Protein AF-A0A074XNP1-F1 (afdb_monomer_lite)

Secondary structure (DSSP, 8-state):
-GGGGS-HHHHHHHHHHHH--TTEEEEE-SS-EEEEETTS-TTTTTS--------HHHHHGGGGS-HHHHHHHHHHHHHHSPEEESSHHHHHHHHHHH-HHHHTT--

InterPro domains:
  IPR038883 Uncharacterized protein AN11006-like [PTHR42085] (2-107)
  IPR056632 Domain of unknown function DUF7730 [PF24864] (3-107)

Radius of gyration: 14.95 Å; chains: 1; bounding box: 31×35×39 Å

Foldseek 3Di:
DVLVVDDLVVNLVVLLVLQAPVQWAWEQEDPDTDTDGPPDPPVRPPDDDCPPDPDVCVSCVQLVPDPVSVVSNLLSNQQRHHYDYPDVVRVVVVDVVVDDVSVVSHD

pLDDT: mean 78.42, std 13.85, range [42.78, 93.81]

Structure (mmCIF, N/CA/C/O backbone):
data_AF-A0A074XNP1-F1
#
_entry.id   AF-A0A074XNP1-F1
#
loop_
_atom_site.group_PDB
_atom_site.id
_atom_site.type_symbol
_atom_site.label_atom_id
_atom_site.label_alt_id
_atom_site.label_comp_id
_atom_site.label_asym_id
_atom_site.label_entity_id
_atom_site.label_seq_id
_atom_site.pdbx_PDB_ins_code
_atom_site.Cartn_x
_atom_site.Cartn_y
_atom_site.Cartn_z
_atom_site.occupancy
_atom_site.B_iso_or_equiv
_atom_site.auth_seq_id
_atom_site.auth_comp_id
_atom_site.auth_asym_id
_atom_site.auth_atom_id
_atom_site.pdbx_PDB_model_num
ATOM 1 N N . CYS A 1 1 ? -18.272 -1.196 15.008 1.00 72.12 1 CYS A N 1
ATOM 2 C CA . CYS A 1 1 ? -17.414 -1.777 13.948 1.00 72.12 1 CYS A CA 1
ATOM 3 C C . CYS A 1 1 ? -16.496 -2.754 14.659 1.00 72.12 1 CYS A C 1
ATOM 5 O O . CYS A 1 1 ? -15.654 -2.266 15.402 1.00 72.12 1 CYS A O 1
ATOM 7 N N . PRO A 1 2 ? -16.655 -4.076 14.475 1.00 83.25 2 PRO A N 1
ATOM 8 C CA . PRO A 1 2 ? -15.973 -5.083 15.298 1.00 83.25 2 PRO A CA 1
ATOM 9 C C . PRO A 1 2 ? -14.445 -4.949 15.296 1.00 83.25 2 PRO A C 1
ATOM 11 O O . PRO A 1 2 ? -13.789 -5.166 16.305 1.00 83.25 2 PRO A O 1
ATOM 14 N N . LEU A 1 3 ? -13.867 -4.498 14.176 1.00 85.38 3 LEU A N 1
ATOM 15 C CA . LEU A 1 3 ? -12.432 -4.226 14.076 1.00 85.38 3 LEU A CA 1
ATOM 16 C C . LEU A 1 3 ? -11.967 -3.143 15.063 1.00 85.38 3 LEU A C 1
ATOM 18 O O . LEU A 1 3 ? -10.844 -3.213 15.539 1.00 85.38 3 LEU A O 1
ATOM 22 N N . MET A 1 4 ? -12.813 -2.156 15.368 1.00 87.75 4 MET A N 1
ATOM 23 C CA . MET A 1 4 ? -12.503 -1.017 16.244 1.00 87.75 4 MET A CA 1
ATOM 24 C C . MET A 1 4 ? -12.658 -1.333 17.732 1.00 87.75 4 MET A C 1
ATOM 26 O O . MET A 1 4 ? -12.202 -0.555 18.560 1.00 87.75 4 MET A O 1
ATOM 30 N N . GLU A 1 5 ? -13.292 -2.455 18.063 1.00 92.19 5 GLU A N 1
ATOM 31 C CA . GLU A 1 5 ? -13.388 -2.962 19.437 1.00 92.19 5 GLU A CA 1
ATOM 32 C C . GLU A 1 5 ? -12.088 -3.662 19.864 1.00 92.19 5 GLU A C 1
ATOM 34 O O . GLU A 1 5 ? -11.867 -3.914 21.046 1.00 92.19 5 GLU A O 1
ATOM 39 N N . LEU A 1 6 ? -11.195 -3.943 18.908 1.00 92.19 6 LEU A N 1
ATOM 40 C CA . LEU A 1 6 ? -9.889 -4.526 19.177 1.00 92.19 6 LEU A CA 1
ATOM 41 C C . LEU A 1 6 ? -8.887 -3.473 19.689 1.00 92.19 6 LEU A C 1
ATOM 43 O O . LEU A 1 6 ? -8.835 -2.354 19.161 1.00 92.19 6 LEU A O 1
ATOM 47 N N . PRO A 1 7 ? -7.996 -3.857 20.622 1.00 93.81 7 PRO A N 1
ATOM 48 C CA . PRO A 1 7 ? -6.827 -3.065 20.985 1.00 93.81 7 PRO A CA 1
ATOM 49 C C . PRO A 1 7 ? -6.003 -2.651 19.763 1.00 93.81 7 PRO A C 1
ATOM 51 O O . PRO A 1 7 ? -5.907 -3.380 18.768 1.00 93.81 7 PRO A O 1
ATOM 54 N N . VAL A 1 8 ? -5.386 -1.472 19.839 1.00 89.88 8 VAL A N 1
ATOM 55 C CA . VAL A 1 8 ? -4.623 -0.881 18.729 1.00 89.88 8 VAL A CA 1
ATOM 56 C C . VAL A 1 8 ? -3.508 -1.802 18.231 1.00 89.88 8 VAL A C 1
ATOM 58 O O . VAL A 1 8 ? -3.266 -1.882 17.029 1.00 89.88 8 VAL A O 1
ATOM 61 N N . GLU A 1 9 ? -2.892 -2.576 19.119 1.00 92.00 9 GLU A N 1
ATOM 62 C CA . GLU A 1 9 ? -1.825 -3.519 18.797 1.00 92.00 9 GLU A CA 1
ATOM 63 C C . GLU A 1 9 ? -2.322 -4.644 17.881 1.00 92.00 9 GLU A C 1
ATOM 65 O O . GLU A 1 9 ? -1.626 -5.042 16.943 1.00 92.00 9 GLU A O 1
ATOM 70 N N . LEU A 1 10 ? -3.536 -5.148 18.126 1.00 92.56 10 LEU A N 1
ATOM 71 C CA . LEU A 1 10 ? -4.148 -6.180 17.288 1.00 92.56 10 LEU A CA 1
ATOM 72 C C . LEU A 1 10 ? -4.580 -5.604 15.942 1.00 92.56 10 LEU A C 1
ATOM 74 O O . LEU A 1 10 ? -4.349 -6.235 14.910 1.00 92.56 10 LEU A O 1
ATOM 78 N N . ARG A 1 11 ? -5.123 -4.382 15.935 1.00 92.75 11 ARG A N 1
ATOM 79 C CA . ARG A 1 11 ? -5.488 -3.679 14.696 1.00 92.75 11 ARG A CA 1
ATOM 80 C C . ARG A 1 11 ? -4.266 -3.469 13.802 1.00 92.75 11 ARG A C 1
ATOM 82 O O . ARG A 1 11 ? -4.303 -3.845 12.635 1.00 92.75 11 ARG A O 1
ATOM 89 N N . LEU A 1 12 ? -3.146 -3.009 14.363 1.00 90.50 12 LEU A N 1
ATOM 90 C CA . LEU A 1 12 ? -1.878 -2.854 13.639 1.00 90.50 12 LEU A CA 1
ATOM 91 C C . LEU A 1 12 ? -1.353 -4.180 13.073 1.00 90.50 12 LEU A C 1
ATOM 93 O O . LEU A 1 12 ? -0.899 -4.220 11.929 1.00 90.50 12 LEU A O 1
ATOM 97 N N . LYS A 1 13 ? -1.439 -5.282 13.832 1.00 89.50 13 LYS A N 1
ATOM 98 C CA . LYS A 1 13 ? -1.069 -6.614 13.320 1.00 89.50 13 LYS A CA 1
ATOM 99 C C . LYS A 1 13 ? -1.939 -7.027 12.134 1.00 89.50 13 LYS A C 1
ATOM 101 O O . LYS A 1 13 ? -1.401 -7.506 11.138 1.00 89.50 13 LYS A O 1
ATOM 106 N N . ILE A 1 14 ? -3.252 -6.808 12.213 1.00 89.44 14 ILE A N 1
ATOM 107 C CA . ILE A 1 14 ? -4.177 -7.086 11.107 1.00 89.44 14 ILE A CA 1
ATOM 108 C C . ILE A 1 14 ? -3.816 -6.230 9.891 1.00 89.44 14 ILE A C 1
ATOM 110 O O . ILE A 1 14 ? -3.687 -6.765 8.792 1.00 89.44 14 ILE A O 1
ATOM 114 N N . TYR A 1 15 ? -3.585 -4.927 10.076 1.00 90.31 15 TYR A N 1
ATOM 115 C CA . TYR A 1 15 ? -3.195 -4.033 8.984 1.00 90.31 15 TYR A CA 1
ATOM 116 C C . TYR A 1 15 ? -1.919 -4.506 8.297 1.00 90.31 15 TYR A C 1
ATOM 118 O O . TYR A 1 15 ? -1.891 -4.572 7.073 1.00 90.31 15 TYR A O 1
ATOM 126 N N . ARG A 1 16 ? -0.896 -4.912 9.058 1.00 87.06 16 ARG A N 1
ATOM 127 C CA . ARG A 1 16 ? 0.335 -5.481 8.491 1.00 87.06 16 ARG A CA 1
ATOM 128 C C . ARG A 1 16 ? 0.062 -6.741 7.686 1.00 87.06 16 ARG A C 1
ATOM 130 O O . ARG A 1 16 ? 0.546 -6.847 6.571 1.00 87.06 16 ARG A O 1
ATOM 137 N N . LEU A 1 17 ? -0.718 -7.677 8.220 1.00 84.56 17 LEU A N 1
ATOM 138 C CA . LEU A 1 17 ? -1.019 -8.932 7.526 1.00 84.56 17 LEU A CA 1
ATOM 139 C C . LEU A 1 17 ? -1.812 -8.714 6.234 1.00 84.56 17 LEU A C 1
ATOM 141 O O . LEU A 1 17 ? -1.590 -9.425 5.260 1.00 84.56 17 LEU A O 1
ATOM 145 N N . VAL A 1 18 ? -2.719 -7.736 6.219 1.00 84.88 18 VAL A N 1
ATOM 146 C CA . VAL A 1 18 ? -3.561 -7.448 5.051 1.00 84.88 18 VAL A CA 1
ATOM 147 C C . VAL A 1 18 ? -2.827 -6.599 4.016 1.00 84.88 18 VAL A C 1
ATOM 149 O O . VAL A 1 18 ? -2.955 -6.863 2.827 1.00 84.88 18 VAL A O 1
ATOM 152 N N . LEU A 1 19 ? -2.089 -5.573 4.448 1.00 85.25 19 LEU A N 1
ATOM 153 C CA . LEU A 1 19 ? -1.499 -4.565 3.562 1.00 85.25 19 LEU A CA 1
ATOM 154 C C . LEU A 1 19 ? -0.078 -4.898 3.112 1.00 85.25 19 LEU A C 1
ATOM 156 O O . LEU A 1 19 ? 0.407 -4.257 2.182 1.00 85.25 19 LEU A O 1
ATOM 160 N N . LYS A 1 20 ? 0.603 -5.851 3.755 1.00 83.00 20 LYS A N 1
ATOM 161 C CA . LYS A 1 20 ? 1.946 -6.277 3.358 1.00 83.00 20 LYS A CA 1
ATOM 162 C C 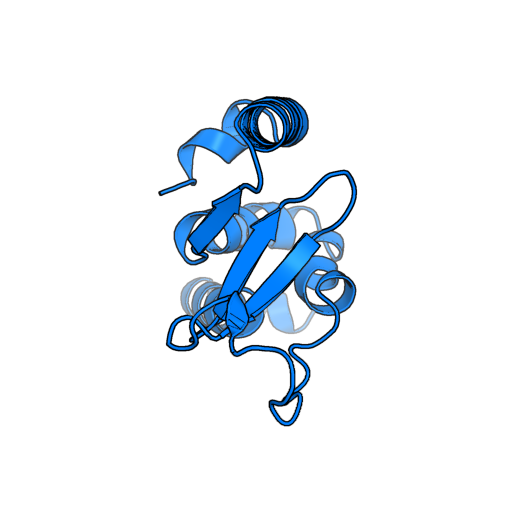. LYS A 1 20 ? 1.867 -7.328 2.260 1.00 83.00 20 LYS A C 1
ATOM 164 O O . LYS A 1 20 ? 1.433 -8.458 2.491 1.00 83.00 20 LYS A O 1
ATOM 169 N N . ALA A 1 21 ? 2.389 -6.990 1.088 1.00 73.38 21 ALA A N 1
ATOM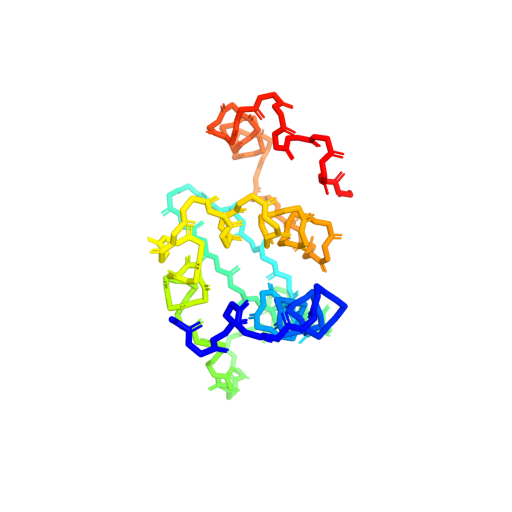 170 C CA . ALA A 1 21 ? 2.571 -7.922 -0.016 1.00 73.38 21 ALA A CA 1
ATOM 171 C C . ALA A 1 21 ? 3.793 -8.830 0.240 1.00 73.38 21 ALA A C 1
ATOM 173 O O . ALA A 1 21 ? 4.829 -8.716 -0.405 1.00 73.38 21 ALA A O 1
ATOM 174 N N . THR A 1 22 ? 3.708 -9.709 1.243 1.00 69.81 22 THR A N 1
ATOM 175 C CA . THR A 1 22 ? 4.840 -10.555 1.666 1.00 69.81 22 THR A CA 1
ATOM 176 C C . THR A 1 22 ? 5.320 -11.446 0.519 1.00 69.81 22 THR A C 1
ATOM 178 O O . THR A 1 22 ? 4.541 -12.231 -0.011 1.00 69.81 22 THR A O 1
ATOM 181 N N . GLY A 1 23 ? 6.602 -11.338 0.155 1.00 67.44 23 GLY A N 1
ATOM 182 C CA . GLY A 1 23 ? 7.192 -12.079 -0.966 1.00 67.44 23 GLY A CA 1
ATOM 183 C C . GLY A 1 23 ? 6.965 -11.440 -2.340 1.00 67.44 23 GLY A C 1
ATOM 184 O O . GLY A 1 23 ? 7.432 -11.988 -3.338 1.00 67.44 23 GLY A O 1
ATOM 185 N N . PHE A 1 24 ? 6.304 -10.281 -2.398 1.00 72.38 24 PHE A N 1
ATOM 186 C CA . PHE A 1 24 ? 6.035 -9.547 -3.628 1.00 72.38 24 PHE A CA 1
ATOM 187 C C . PHE A 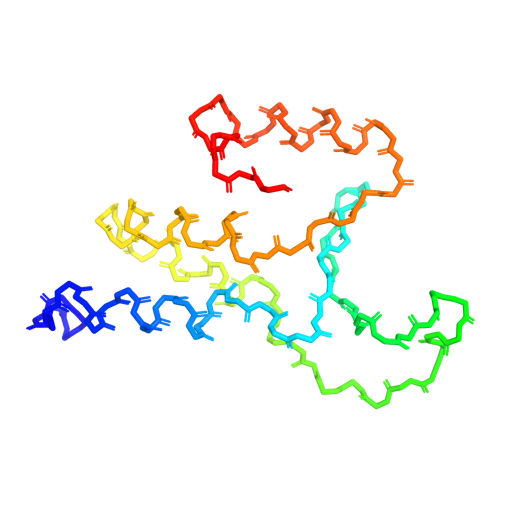1 24 ? 6.608 -8.127 -3.574 1.00 72.38 24 PHE A C 1
ATOM 189 O O . PHE A 1 24 ? 6.661 -7.485 -2.525 1.00 72.38 24 PHE A O 1
ATOM 196 N N . ARG A 1 25 ? 6.982 -7.606 -4.740 1.00 77.38 25 ARG A N 1
ATOM 197 C CA . ARG A 1 25 ? 7.306 -6.194 -4.958 1.00 77.38 25 ARG A CA 1
ATOM 198 C C . ARG A 1 25 ? 6.184 -5.514 -5.722 1.00 77.38 25 ARG A C 1
ATOM 200 O O . ARG A 1 25 ? 5.574 -6.106 -6.614 1.00 77.38 25 ARG A O 1
ATOM 207 N N . LEU A 1 26 ? 5.917 -4.262 -5.368 1.00 81.00 26 LEU A N 1
ATOM 208 C CA . LEU A 1 26 ? 4.879 -3.446 -5.984 1.00 81.00 26 LEU A CA 1
ATOM 209 C C . LEU A 1 26 ? 5.500 -2.587 -7.086 1.00 81.00 26 LEU A C 1
ATOM 211 O O . LEU A 1 26 ? 6.117 -1.561 -6.811 1.00 81.00 26 LEU A O 1
ATOM 215 N N . ARG A 1 27 ? 5.342 -3.001 -8.342 1.00 81.94 27 ARG A N 1
ATOM 216 C CA . ARG A 1 27 ? 5.771 -2.232 -9.510 1.00 81.94 27 ARG A CA 1
ATOM 217 C C . ARG A 1 27 ? 4.760 -1.136 -9.838 1.00 81.94 27 ARG A C 1
ATOM 219 O O . ARG A 1 27 ? 3.610 -1.412 -10.189 1.00 81.94 27 ARG A O 1
ATOM 226 N N . VAL A 1 28 ? 5.226 0.107 -9.808 1.00 80.12 28 VAL A N 1
ATOM 227 C CA . VAL A 1 28 ? 4.504 1.305 -10.239 1.00 80.12 28 VAL A CA 1
ATOM 228 C C . VAL A 1 28 ? 4.922 1.649 -11.668 1.00 80.12 28 VAL A C 1
ATOM 230 O O . VAL A 1 28 ? 6.061 2.041 -11.933 1.00 80.12 28 VAL A O 1
ATOM 233 N N . GLY A 1 29 ? 3.988 1.476 -12.599 1.00 77.50 29 GLY A N 1
ATOM 234 C CA . GLY A 1 29 ? 4.131 1.833 -14.008 1.00 77.50 29 GLY A CA 1
ATOM 235 C C . GLY A 1 29 ? 3.270 3.034 -14.397 1.00 77.50 29 GLY A C 1
ATOM 236 O O . GLY A 1 29 ? 2.669 3.707 -13.556 1.00 77.50 29 GLY A O 1
ATOM 237 N N . ARG A 1 30 ? 3.175 3.287 -15.705 1.00 73.94 30 ARG A N 1
ATOM 238 C CA . ARG A 1 30 ? 2.389 4.389 -16.281 1.00 73.94 30 ARG A CA 1
ATOM 239 C C . ARG A 1 30 ? 0.890 4.104 -16.164 1.00 73.94 30 ARG A C 1
ATOM 241 O O . ARG A 1 30 ? 0.278 3.572 -17.081 1.00 73.94 30 ARG A O 1
ATOM 248 N N . GLY A 1 31 ? 0.316 4.422 -15.005 1.00 66.88 31 GLY A N 1
ATOM 249 C CA . GLY A 1 31 ? -1.095 4.165 -14.693 1.00 66.88 31 GLY A CA 1
ATOM 250 C C . GLY A 1 31 ? -1.398 2.724 -14.269 1.00 66.88 31 GLY A C 1
ATOM 251 O O . GLY A 1 31 ? -2.554 2.389 -14.030 1.00 66.88 31 GLY A O 1
ATOM 252 N N . THR A 1 32 ? -0.377 1.874 -14.139 1.00 68.75 32 THR A N 1
ATOM 253 C CA . THR A 1 32 ? -0.516 0.477 -13.709 1.00 68.75 32 THR A CA 1
ATOM 254 C C . THR A 1 32 ? 0.191 0.252 -12.383 1.00 68.75 32 THR A C 1
ATOM 256 O O . THR A 1 32 ? 1.298 0.745 -12.173 1.00 68.75 32 THR A O 1
ATOM 259 N N . PHE A 1 33 ? -0.414 -0.546 -11.511 1.00 70.62 33 PHE A N 1
ATOM 260 C CA . PHE A 1 33 ? 0.159 -0.931 -10.229 1.00 70.62 33 PHE A CA 1
ATOM 261 C C . PHE A 1 33 ? 0.095 -2.459 -10.129 1.00 70.62 33 PHE A C 1
ATOM 263 O O . PHE A 1 33 ? -0.998 -3.029 -10.119 1.00 70.62 33 PHE A O 1
ATOM 270 N N . LEU A 1 34 ? 1.252 -3.122 -10.160 1.00 73.50 34 LEU A N 1
ATOM 271 C CA . LEU A 1 34 ? 1.374 -4.579 -10.289 1.00 73.50 34 LEU A CA 1
ATOM 272 C C . LEU A 1 34 ? 2.166 -5.157 -9.117 1.00 73.50 34 LEU A C 1
ATOM 274 O O . LEU A 1 34 ? 3.125 -4.543 -8.670 1.00 73.50 34 LEU A O 1
ATOM 278 N N . ALA A 1 35 ? 1.794 -6.345 -8.648 1.00 71.19 35 ALA A N 1
ATOM 279 C CA . ALA A 1 35 ? 2.579 -7.111 -7.684 1.00 71.19 35 ALA A CA 1
ATOM 280 C C . ALA A 1 35 ? 3.278 -8.269 -8.410 1.00 71.19 35 ALA A C 1
ATOM 282 O O . ALA A 1 35 ? 2.623 -8.980 -9.172 1.00 71.19 35 ALA A O 1
ATOM 283 N N . TYR A 1 36 ? 4.581 -8.453 -8.193 1.00 69.62 36 TYR A N 1
ATOM 284 C CA . TYR A 1 36 ? 5.360 -9.567 -8.754 1.00 69.62 36 TYR A CA 1
ATOM 285 C C . TYR A 1 36 ? 6.238 -10.209 -7.679 1.00 69.62 36 TYR A C 1
ATOM 287 O O . TYR A 1 36 ? 6.620 -9.536 -6.725 1.00 69.62 36 TYR A O 1
ATOM 295 N N . GLU A 1 37 ? 6.527 -11.506 -7.796 1.00 67.62 37 GLU A N 1
ATOM 296 C CA . GLU A 1 37 ? 7.328 -12.227 -6.801 1.00 67.62 37 GLU A CA 1
ATOM 297 C C . GLU A 1 37 ? 8.766 -11.696 -6.740 1.00 67.62 37 GLU A C 1
ATOM 299 O O . GLU A 1 37 ? 9.452 -11.577 -7.754 1.00 67.62 37 GLU A O 1
ATOM 304 N N . GLU A 1 38 ? 9.249 -11.411 -5.530 1.00 64.88 38 GLU A N 1
ATOM 305 C CA . GLU A 1 38 ? 10.563 -10.798 -5.299 1.00 64.88 38 GLU A CA 1
ATOM 306 C C . GLU A 1 38 ? 11.737 -11.689 -5.743 1.00 64.88 38 GLU A C 1
ATOM 308 O O . GLU A 1 38 ? 12.803 -11.183 -6.089 1.00 64.88 38 GLU A O 1
ATOM 313 N N . LYS A 1 39 ? 11.552 -13.014 -5.754 1.00 63.19 39 LYS A N 1
ATOM 314 C CA . LYS A 1 39 ? 12.610 -13.989 -6.073 1.00 63.19 39 LYS A CA 1
ATOM 315 C C . LYS A 1 39 ? 12.716 -14.332 -7.560 1.00 63.19 39 LYS A C 1
ATOM 317 O O . LYS A 1 39 ? 13.535 -15.176 -7.922 1.00 63.19 39 LYS A O 1
ATOM 322 N N . VAL A 1 40 ? 11.902 -13.718 -8.416 1.00 57.53 40 VAL A N 1
ATOM 323 C CA . VAL A 1 40 ? 11.768 -14.127 -9.817 1.00 57.53 40 VAL A CA 1
ATOM 324 C C . VAL A 1 40 ? 12.270 -13.003 -10.723 1.00 57.53 40 VAL A C 1
ATOM 326 O O . VAL A 1 40 ? 11.751 -11.888 -10.655 1.00 57.53 40 VAL A O 1
ATOM 329 N N . PRO A 1 41 ? 13.277 -13.256 -11.581 1.00 53.03 41 PRO A N 1
ATOM 330 C CA . PRO A 1 41 ? 13.741 -12.269 -12.546 1.00 53.03 41 PRO A CA 1
ATOM 331 C C . PRO A 1 41 ? 12.603 -11.840 -13.477 1.00 53.03 41 PRO A C 1
ATOM 333 O O . PRO A 1 41 ? 11.900 -12.679 -14.031 1.00 53.03 41 PRO A O 1
ATOM 336 N N . VAL A 1 42 ? 12.470 -10.529 -13.697 1.00 53.94 42 VAL A N 1
ATOM 337 C CA . VAL A 1 42 ? 11.386 -9.882 -14.467 1.00 53.94 42 VAL A CA 1
ATOM 338 C C . VAL A 1 42 ? 11.202 -10.464 -15.882 1.00 53.94 42 VAL A C 1
ATOM 340 O O . VAL A 1 42 ? 10.101 -10.445 -16.423 1.00 53.94 42 VAL A O 1
ATOM 343 N N . TRP A 1 43 ? 12.266 -11.001 -16.488 1.00 52.38 43 TRP A N 1
ATOM 344 C CA . TRP A 1 43 ? 12.244 -11.623 -17.819 1.00 52.38 43 TRP A CA 1
ATOM 345 C C . TRP A 1 43 ? 11.820 -13.103 -17.812 1.00 52.38 43 TRP A C 1
ATOM 347 O O . TRP A 1 43 ? 11.481 -13.639 -18.861 1.00 52.38 43 TRP A O 1
ATOM 357 N N . ALA A 1 44 ? 11.822 -13.757 -16.646 1.00 51.06 44 ALA A N 1
ATOM 358 C CA . ALA A 1 44 ? 11.399 -15.147 -16.453 1.00 51.06 44 ALA A CA 1
ATOM 359 C C . ALA A 1 44 ? 9.940 -15.263 -15.965 1.00 51.06 44 ALA A C 1
ATOM 361 O O . ALA A 1 44 ? 9.399 -16.363 -15.864 1.00 51.06 44 ALA A O 1
ATOM 362 N N . SER A 1 45 ? 9.274 -14.137 -15.682 1.00 50.94 45 SER A N 1
ATOM 363 C CA . SER A 1 45 ? 7.896 -14.080 -15.167 1.00 50.94 45 SER A CA 1
ATOM 364 C C . SER A 1 45 ? 6.812 -14.474 -16.184 1.00 50.94 45 SER A C 1
ATOM 366 O O . SER A 1 45 ? 5.626 -14.300 -15.912 1.00 50.94 45 SER A O 1
ATOM 368 N N . THR A 1 46 ? 7.177 -14.994 -17.359 1.00 45.72 46 THR A N 1
ATOM 369 C CA . THR A 1 46 ? 6.225 -15.360 -18.421 1.00 45.72 46 THR A CA 1
ATOM 370 C C . THR A 1 46 ? 5.409 -16.614 -18.087 1.00 45.72 46 THR A C 1
ATOM 372 O O . THR A 1 46 ? 4.377 -16.852 -18.708 1.00 45.72 46 THR A O 1
ATOM 375 N N . SER A 1 47 ? 5.804 -17.403 -17.084 1.00 48.94 47 SER A N 1
ATOM 376 C CA . SER A 1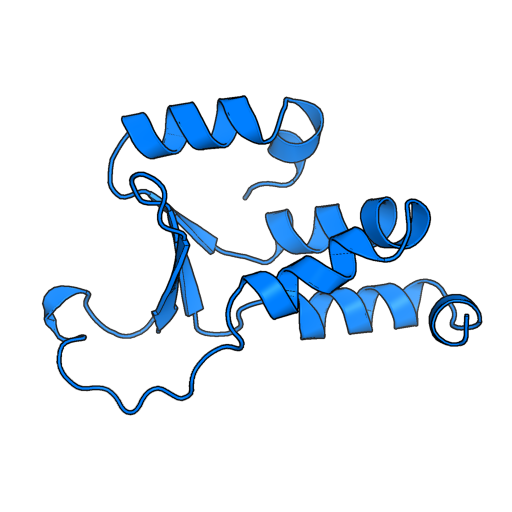 47 ? 5.036 -18.580 -16.671 1.00 48.94 47 SER A CA 1
ATOM 377 C C . SER A 1 47 ? 5.190 -18.878 -15.185 1.00 48.94 47 SER A C 1
ATOM 379 O O . SER A 1 47 ? 5.975 -19.742 -14.796 1.00 48.94 47 SER A O 1
ATOM 381 N N . GLN A 1 48 ? 4.441 -18.201 -14.323 1.00 44.69 48 GLN A N 1
ATOM 382 C CA . GLN A 1 48 ? 4.311 -18.667 -12.946 1.00 44.69 48 GLN A CA 1
ATOM 383 C C . GLN A 1 48 ? 2.860 -18.622 -12.517 1.00 44.69 48 GLN A C 1
ATOM 385 O O . GLN A 1 48 ? 2.187 -17.601 -12.640 1.00 44.69 48 GLN A O 1
ATOM 390 N N . ASN A 1 49 ? 2.400 -19.794 -12.077 1.00 43.19 49 ASN A N 1
ATOM 391 C CA . ASN A 1 49 ? 1.112 -20.036 -11.461 1.00 43.19 49 ASN A CA 1
ATOM 392 C C . ASN A 1 49 ? 0.789 -18.885 -10.526 1.00 43.19 49 ASN A C 1
ATOM 394 O O . ASN A 1 49 ? 1.397 -18.726 -9.470 1.00 43.19 49 ASN A O 1
ATOM 398 N N . ILE A 1 50 ? -0.144 -18.063 -10.988 1.00 42.78 50 ILE A N 1
ATOM 399 C CA . ILE A 1 50 ? -0.554 -16.846 -10.335 1.00 42.78 50 ILE A CA 1
ATOM 400 C C . ILE A 1 50 ? -1.270 -17.299 -9.060 1.00 42.78 50 ILE A C 1
ATOM 402 O O . ILE A 1 50 ? -2.483 -17.497 -9.061 1.00 42.78 50 ILE A O 1
ATOM 406 N N . PHE A 1 51 ? -0.545 -17.471 -7.952 1.00 43.44 51 PHE A N 1
ATOM 407 C CA . PHE A 1 51 ? -1.136 -17.254 -6.638 1.00 43.44 51 PHE A CA 1
ATOM 408 C C . PHE A 1 51 ? -1.487 -15.772 -6.620 1.00 43.44 51 PHE A C 1
ATOM 410 O O . PHE A 1 51 ? -0.715 -14.936 -6.161 1.00 43.44 51 PHE A O 1
ATOM 417 N N . THR A 1 52 ? -2.601 -15.442 -7.282 1.00 49.47 52 THR A N 1
ATOM 418 C CA . THR A 1 52 ? -3.088 -14.090 -7.515 1.00 49.47 52 THR A CA 1
ATOM 419 C C . THR A 1 52 ? -3.141 -13.422 -6.173 1.00 49.47 52 THR A C 1
ATOM 421 O O . THR A 1 52 ? -4.071 -13.658 -5.397 1.00 49.47 52 THR A O 1
ATOM 424 N N . MET A 1 53 ? -2.150 -12.570 -5.916 1.00 49.59 53 MET A N 1
ATOM 425 C CA . MET A 1 53 ? -2.285 -11.548 -4.906 1.00 49.59 53 MET A CA 1
ATOM 426 C C . MET A 1 53 ? -3.667 -10.921 -5.142 1.00 49.59 53 MET A C 1
ATOM 428 O O . MET A 1 53 ? -4.015 -10.663 -6.308 1.00 49.59 53 MET A O 1
ATOM 432 N N . PRO A 1 54 ? -4.508 -10.758 -4.103 1.00 57.41 54 PRO A N 1
ATOM 433 C CA . PRO A 1 54 ? -5.807 -10.136 -4.287 1.00 57.41 54 PRO A CA 1
ATOM 434 C C . PRO A 1 54 ? -5.585 -8.851 -5.070 1.00 57.41 54 PRO A C 1
ATOM 436 O O . PRO A 1 54 ? -4.639 -8.124 -4.759 1.00 57.41 54 PRO A O 1
ATOM 439 N N . ARG A 1 55 ? -6.405 -8.596 -6.106 1.00 64.44 55 ARG A N 1
ATOM 440 C CA . ARG A 1 55 ? -6.308 -7.358 -6.899 1.00 64.44 55 ARG A CA 1
ATOM 441 C C . ARG A 1 55 ? -6.018 -6.220 -5.934 1.00 64.44 55 ARG A C 1
ATOM 443 O O . ARG A 1 55 ? -6.742 -6.094 -4.952 1.00 64.44 55 ARG A O 1
ATOM 450 N N . ILE A 1 56 ? -4.973 -5.435 -6.178 1.00 67.88 56 ILE A N 1
ATOM 451 C CA . ILE A 1 56 ? -4.487 -4.445 -5.204 1.00 67.88 56 ILE A CA 1
ATOM 452 C C . ILE A 1 56 ? -5.613 -3.503 -4.756 1.00 67.88 56 ILE A C 1
ATOM 454 O O . ILE A 1 56 ? -5.651 -3.092 -3.604 1.00 67.88 56 ILE A O 1
ATOM 458 N N . SER A 1 57 ? -6.616 -3.276 -5.608 1.00 70.81 57 SER A N 1
ATOM 459 C CA . SER A 1 57 ? -7.872 -2.614 -5.247 1.00 70.81 57 SER A CA 1
ATOM 460 C C . SER A 1 57 ? -8.595 -3.216 -4.030 1.00 70.81 57 SER A C 1
ATOM 462 O O . SER A 1 57 ? -9.080 -2.464 -3.194 1.00 70.81 57 SER A O 1
ATOM 464 N N . LYS A 1 58 ? -8.647 -4.545 -3.881 1.00 74.88 58 LYS A N 1
ATOM 465 C CA . LYS A 1 58 ? -9.200 -5.237 -2.704 1.00 74.88 58 LYS A CA 1
ATOM 466 C C . LYS A 1 58 ? -8.341 -5.041 -1.458 1.00 74.88 58 LYS A C 1
ATOM 468 O O . LYS A 1 58 ? -8.892 -4.884 -0.377 1.00 74.88 58 LYS A O 1
ATOM 473 N N . MET A 1 59 ? -7.017 -5.034 -1.604 1.00 75.69 59 MET A N 1
ATOM 474 C CA . MET A 1 59 ? -6.108 -4.785 -0.482 1.00 75.69 59 MET A CA 1
ATOM 475 C C . MET A 1 59 ? -6.227 -3.336 0.012 1.00 75.69 59 MET A C 1
ATOM 477 O O . MET A 1 59 ? -6.381 -3.083 1.205 1.00 75.69 59 MET A O 1
ATOM 481 N N . LEU A 1 60 ? -6.236 -2.381 -0.921 1.00 81.19 60 LEU A N 1
ATOM 482 C CA . LEU A 1 60 ? -6.370 -0.955 -0.630 1.00 81.19 60 LEU A CA 1
ATOM 483 C C . LEU A 1 60 ? -7.780 -0.562 -0.179 1.00 81.19 60 LEU A C 1
ATOM 485 O O . LEU A 1 60 ? -7.925 0.481 0.452 1.00 81.19 60 LEU A O 1
ATOM 489 N N . ALA A 1 61 ? -8.802 -1.389 -0.432 1.00 85.44 61 ALA A N 1
ATOM 490 C CA . ALA A 1 61 ? -10.164 -1.135 0.037 1.00 85.44 61 ALA A CA 1
ATOM 491 C C . ALA A 1 61 ? -10.223 -0.929 1.558 1.00 85.44 61 ALA A C 1
ATOM 493 O O . ALA A 1 61 ? -11.028 -0.130 2.030 1.00 85.44 61 ALA A O 1
ATOM 494 N N . LEU A 1 62 ? -9.324 -1.573 2.317 1.00 85.38 62 LEU A N 1
ATOM 495 C CA . LEU A 1 62 ? -9.197 -1.372 3.760 1.00 85.38 62 LEU A CA 1
ATOM 496 C C . LEU A 1 62 ? -8.914 0.095 4.124 1.00 85.38 62 LEU A C 1
ATOM 498 O O . LEU A 1 62 ? -9.477 0.615 5.086 1.00 85.38 62 LEU A O 1
ATOM 502 N N . LEU A 1 63 ? -8.097 0.786 3.324 1.00 84.81 63 LEU A N 1
ATOM 503 C CA . LEU A 1 63 ? -7.777 2.202 3.521 1.00 84.81 63 LEU A CA 1
ATOM 504 C C . LEU A 1 63 ? -8.978 3.117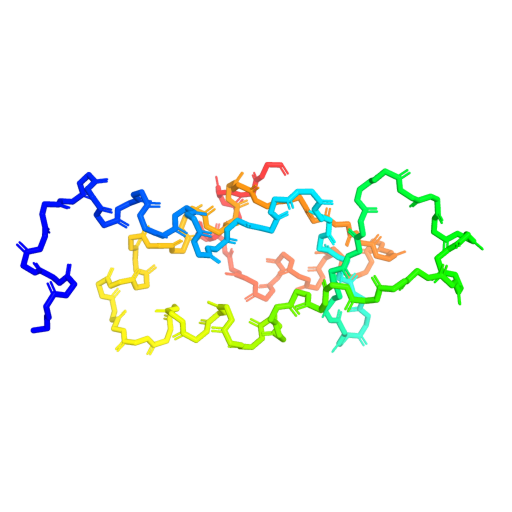 3.244 1.00 84.81 63 LEU A C 1
ATOM 506 O O . LEU A 1 63 ? -8.965 4.277 3.643 1.00 84.81 63 LEU A O 1
ATOM 510 N N . SER A 1 64 ? -10.015 2.621 2.568 1.00 86.25 64 SER A N 1
ATOM 511 C CA . SER A 1 64 ? -11.212 3.391 2.219 1.00 86.25 64 SER A CA 1
ATOM 512 C C . SER A 1 64 ? -12.372 3.207 3.203 1.00 86.25 64 SER A C 1
ATOM 514 O O . SER A 1 64 ? -13.382 3.890 3.063 1.00 86.25 64 SER A O 1
ATOM 516 N N . VAL A 1 65 ? -12.252 2.318 4.199 1.00 85.12 65 VAL A N 1
ATOM 517 C CA . VAL A 1 65 ? -13.367 1.968 5.101 1.00 85.12 65 VAL A CA 1
ATOM 518 C C . VAL A 1 65 ? -13.708 3.096 6.078 1.00 85.12 65 VAL A C 1
ATOM 520 O O . VAL A 1 65 ? -14.878 3.408 6.282 1.00 85.12 65 VAL A O 1
ATOM 523 N N . SER A 1 66 ? -12.707 3.704 6.721 1.00 89.38 66 SER A N 1
ATOM 524 C CA . SER A 1 66 ? -12.927 4.807 7.664 1.00 89.38 66 SER A CA 1
ATOM 525 C C . SER A 1 66 ? -11.698 5.704 7.783 1.00 89.38 66 SER A C 1
ATOM 527 O O . SER A 1 66 ? -10.572 5.263 7.559 1.00 89.38 66 SER A O 1
ATOM 529 N N . LYS A 1 67 ? -11.899 6.966 8.188 1.00 88.38 67 LYS A N 1
ATOM 530 C CA . LYS A 1 67 ? -10.799 7.926 8.396 1.00 88.38 67 LYS A CA 1
ATOM 531 C C . LYS A 1 67 ? -9.799 7.441 9.450 1.00 88.38 67 LYS A C 1
ATOM 533 O O . LYS A 1 67 ? -8.600 7.640 9.284 1.00 88.38 67 LYS A O 1
ATOM 538 N N . GLN A 1 68 ? -10.291 6.779 10.497 1.00 88.75 68 GLN A N 1
ATOM 539 C CA . GLN A 1 68 ? -9.448 6.249 11.563 1.00 88.75 68 GLN A CA 1
ATOM 540 C C . GLN A 1 68 ? -8.615 5.053 11.083 1.00 88.75 68 GLN A C 1
ATOM 542 O O . GLN A 1 68 ? -7.395 5.066 11.237 1.00 88.75 68 GLN A O 1
ATOM 547 N N . ILE A 1 69 ? -9.243 4.071 10.421 1.00 89.88 69 ILE A N 1
ATOM 548 C CA . ILE A 1 69 ? -8.528 2.926 9.832 1.00 89.88 69 ILE A CA 1
ATOM 549 C C . ILE A 1 69 ? -7.504 3.429 8.816 1.00 89.88 69 ILE A C 1
ATOM 551 O O . ILE A 1 69 ? -6.356 3.002 8.841 1.00 89.88 69 ILE A O 1
ATOM 555 N N . HIS A 1 70 ? -7.880 4.396 7.977 1.00 90.19 70 HIS A N 1
ATOM 556 C CA . HIS A 1 70 ? -6.958 5.026 7.041 1.00 90.19 70 HIS A CA 1
ATOM 557 C C . HIS A 1 70 ? -5.736 5.614 7.763 1.00 90.19 70 HIS A C 1
ATOM 559 O O . HIS A 1 70 ? -4.609 5.329 7.366 1.00 90.19 70 HIS A O 1
ATOM 565 N N . SER A 1 71 ? -5.925 6.416 8.819 1.00 90.00 71 SER A N 1
ATOM 566 C CA . SER A 1 71 ? -4.800 7.036 9.539 1.00 90.00 71 SER A CA 1
ATOM 567 C C . SER A 1 71 ? -3.861 6.027 10.201 1.00 90.00 71 SER A C 1
ATOM 569 O O . SER A 1 71 ? -2.657 6.265 10.246 1.00 90.00 71 SER A O 1
ATOM 571 N N . GLU A 1 72 ? -4.389 4.899 10.678 1.00 90.88 72 GLU A N 1
ATOM 572 C CA . GLU A 1 72 ? -3.597 3.875 11.363 1.00 90.88 72 GLU A CA 1
ATOM 573 C C . GLU A 1 72 ? -2.917 2.904 10.388 1.00 90.88 72 GLU A C 1
ATOM 575 O O . GLU A 1 72 ? -1.784 2.489 10.613 1.00 90.88 72 GLU A O 1
ATOM 580 N N . ALA A 1 73 ? -3.599 2.536 9.303 1.00 90.50 73 ALA A N 1
ATOM 581 C CA . ALA A 1 73 ? -3.159 1.488 8.388 1.00 90.50 73 ALA A CA 1
ATOM 582 C C . ALA A 1 73 ? -2.315 2.026 7.222 1.00 90.50 73 ALA A C 1
ATOM 584 O O . ALA A 1 73 ? -1.444 1.325 6.705 1.00 90.50 73 ALA A O 1
ATOM 585 N N . MET A 1 74 ? -2.524 3.284 6.814 1.00 90.94 74 MET A N 1
ATOM 586 C CA . MET A 1 74 ? -1.754 3.900 5.729 1.00 90.94 74 MET A CA 1
ATOM 587 C C . MET A 1 74 ? -0.233 3.901 5.986 1.00 90.94 74 MET A C 1
ATOM 589 O O . MET A 1 74 ? 0.502 3.565 5.055 1.00 90.94 74 MET A O 1
ATOM 593 N N . PRO A 1 75 ? 0.278 4.230 7.192 1.00 90.44 75 PRO A N 1
ATOM 594 C CA . PRO A 1 75 ? 1.718 4.206 7.458 1.00 90.44 75 PRO A CA 1
ATOM 595 C C . PRO A 1 75 ? 2.317 2.815 7.267 1.00 90.44 75 PRO A C 1
ATOM 597 O O . PRO A 1 75 ? 3.409 2.683 6.723 1.00 90.44 75 PRO A O 1
ATOM 600 N N . GLU A 1 76 ? 1.578 1.782 7.673 1.00 89.50 76 GLU A N 1
ATOM 601 C CA . GLU A 1 76 ? 2.001 0.388 7.560 1.00 89.50 76 GLU A CA 1
ATOM 602 C C . GLU A 1 76 ? 2.104 -0.040 6.090 1.00 89.50 76 GLU A C 1
ATOM 604 O O . GLU A 1 76 ? 3.070 -0.701 5.717 1.00 89.50 76 GLU A O 1
ATOM 609 N N . PHE A 1 77 ? 1.189 0.415 5.225 1.00 88.38 77 PHE A N 1
ATOM 610 C CA . PHE A 1 77 ? 1.269 0.140 3.788 1.00 88.38 77 PHE A CA 1
ATOM 611 C C . PHE A 1 77 ? 2.546 0.704 3.148 1.00 88.38 77 PHE A C 1
ATOM 613 O O . PHE A 1 77 ? 3.248 -0.027 2.454 1.00 88.38 77 PHE A O 1
ATOM 620 N N . TYR A 1 78 ? 2.871 1.981 3.373 1.00 88.25 78 TYR A N 1
ATOM 621 C CA . TYR A 1 78 ? 4.054 2.590 2.746 1.00 88.25 78 TYR A CA 1
ATOM 622 C C . TYR A 1 78 ? 5.376 2.105 3.356 1.00 88.25 78 TYR A C 1
ATOM 624 O O . TYR A 1 78 ? 6.382 2.073 2.652 1.00 88.25 78 TYR A O 1
ATOM 632 N N . ARG A 1 79 ? 5.370 1.702 4.634 1.00 87.31 79 ARG A N 1
ATOM 633 C CA . ARG A 1 79 ? 6.568 1.250 5.355 1.00 87.31 79 ARG A CA 1
ATOM 634 C C . ARG A 1 79 ? 6.946 -0.198 5.065 1.00 87.31 79 ARG A C 1
ATOM 636 O O . ARG A 1 79 ? 8.132 -0.515 5.022 1.00 87.31 79 ARG A O 1
ATOM 643 N N . GLU A 1 80 ? 5.960 -1.083 4.959 1.00 85.06 80 GLU A N 1
ATOM 644 C CA . GLU A 1 80 ? 6.204 -2.529 4.879 1.00 85.06 80 GLU A CA 1
ATOM 645 C C . GLU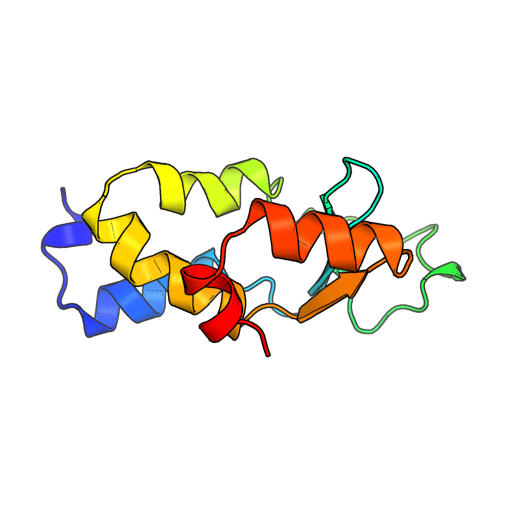 A 1 80 ? 6.279 -3.060 3.445 1.00 85.06 80 GLU A C 1
ATOM 647 O O . GLU A 1 80 ? 6.715 -4.194 3.250 1.00 85.06 80 GLU A O 1
ATOM 652 N N . ASN A 1 81 ? 5.859 -2.276 2.448 1.00 84.69 81 ASN A N 1
ATOM 653 C CA . ASN A 1 81 ? 5.901 -2.686 1.047 1.00 84.69 81 ASN A CA 1
ATOM 654 C C . ASN A 1 81 ? 7.107 -2.102 0.316 1.00 84.69 81 ASN A C 1
ATOM 656 O O . ASN A 1 81 ? 7.491 -0.954 0.520 1.00 84.69 81 ASN A O 1
ATOM 660 N N . HIS A 1 82 ? 7.665 -2.900 -0.591 1.00 84.12 82 HIS A N 1
ATOM 661 C CA . HIS A 1 82 ? 8.768 -2.489 -1.451 1.00 84.12 82 HIS A CA 1
ATOM 662 C C . HIS A 1 82 ? 8.216 -2.049 -2.806 1.00 84.12 82 HIS A C 1
ATOM 664 O O . HIS A 1 82 ? 7.591 -2.843 -3.516 1.00 84.12 82 HIS A O 1
ATOM 670 N N . PHE A 1 83 ? 8.453 -0.787 -3.160 1.00 85.25 83 PHE A N 1
ATOM 671 C CA . PHE A 1 83 ? 8.007 -0.212 -4.424 1.00 85.25 83 PHE A CA 1
ATOM 672 C C . PHE A 1 83 ? 9.137 -0.249 -5.452 1.00 85.25 83 PHE A C 1
ATOM 674 O O . PHE A 1 83 ? 10.240 0.231 -5.201 1.00 85.25 83 PHE A O 1
ATOM 681 N N . GLU A 1 84 ? 8.851 -0.796 -6.627 1.00 85.44 84 GLU A N 1
ATOM 682 C CA . GLU A 1 84 ? 9.717 -0.705 -7.798 1.00 85.44 84 GLU A CA 1
ATOM 683 C C . GLU A 1 84 ? 9.087 0.265 -8.798 1.00 85.44 84 GLU A C 1
ATOM 685 O O . GLU A 1 84 ? 7.879 0.243 -9.024 1.00 85.44 84 GLU A O 1
ATOM 690 N N . PHE A 1 85 ? 9.891 1.116 -9.425 1.00 85.62 85 PHE A N 1
ATOM 691 C CA . PHE A 1 85 ? 9.409 2.085 -10.405 1.00 85.62 85 PHE A CA 1
ATOM 692 C C . PHE A 1 85 ? 9.964 1.736 -11.778 1.00 85.62 85 PHE A C 1
ATOM 694 O O . PHE A 1 85 ? 11.152 1.455 -11.913 1.00 85.62 85 PHE A O 1
ATOM 701 N N . LEU A 1 86 ? 9.102 1.765 -12.798 1.00 84.25 86 LEU A N 1
ATOM 702 C CA . LEU A 1 86 ? 9.511 1.452 -14.170 1.00 84.25 86 LEU A CA 1
ATOM 703 C C . LEU A 1 86 ? 10.514 2.475 -14.725 1.00 84.25 86 LEU A C 1
ATOM 705 O O . LEU A 1 86 ? 11.432 2.117 -15.454 1.00 84.25 86 LEU A O 1
ATOM 709 N N . ASP A 1 87 ? 10.335 3.749 -14.378 1.00 86.19 87 ASP A N 1
ATOM 710 C CA . ASP A 1 87 ? 11.248 4.830 -14.726 1.00 86.19 87 ASP A CA 1
ATOM 711 C C . ASP A 1 87 ? 11.189 5.961 -13.676 1.00 86.19 87 ASP A C 1
ATOM 713 O O . ASP A 1 87 ? 10.301 6.011 -12.814 1.00 86.19 87 ASP A O 1
ATOM 717 N N . MET A 1 88 ? 12.130 6.908 -13.760 1.00 88.38 88 MET A N 1
ATOM 718 C CA . MET A 1 88 ? 12.177 8.073 -12.862 1.00 88.38 88 MET A CA 1
ATOM 719 C C . MET A 1 88 ? 10.941 8.976 -12.984 1.00 88.38 88 MET A C 1
ATOM 721 O O . MET A 1 88 ? 10.597 9.687 -12.037 1.00 88.38 88 MET A O 1
ATOM 725 N N . SER A 1 89 ? 10.243 8.948 -14.124 1.00 88.81 89 SER A N 1
ATOM 726 C CA . SER A 1 89 ? 9.015 9.725 -14.308 1.00 88.81 89 SER A CA 1
ATOM 727 C C . SER A 1 89 ? 7.864 9.156 -13.471 1.00 88.81 89 SER A C 1
ATOM 729 O O . SER A 1 89 ? 7.139 9.920 -12.829 1.00 88.81 89 SER A O 1
ATOM 731 N N . CYS A 1 90 ? 7.766 7.826 -13.378 1.00 86.38 90 CYS A N 1
ATOM 732 C CA . CYS A 1 90 ? 6.806 7.120 -12.536 1.00 86.38 90 CYS A CA 1
ATOM 733 C C . CYS A 1 90 ? 7.080 7.392 -11.056 1.00 86.38 90 CYS A C 1
ATOM 735 O O . CYS A 1 90 ? 6.145 7.699 -10.320 1.00 86.38 90 CYS A O 1
ATOM 737 N N . LEU A 1 91 ? 8.350 7.376 -10.635 1.00 88.12 91 LEU A N 1
ATOM 738 C CA . LEU A 1 91 ? 8.734 7.760 -9.273 1.00 88.12 91 LEU A CA 1
ATOM 739 C C . LEU A 1 91 ? 8.307 9.202 -8.957 1.00 88.12 91 LEU A C 1
ATOM 741 O O . LEU A 1 91 ? 7.639 9.449 -7.953 1.00 88.12 91 LEU A O 1
ATOM 745 N N . LYS A 1 92 ? 8.636 10.162 -9.831 1.00 88.94 92 LYS A N 1
ATOM 746 C CA . LYS A 1 92 ? 8.283 11.577 -9.626 1.00 88.94 92 LYS A CA 1
ATOM 747 C C . LYS A 1 92 ? 6.768 11.788 -9.570 1.00 88.94 92 LYS A C 1
ATOM 749 O O . LYS A 1 92 ? 6.283 12.529 -8.711 1.00 88.94 92 LYS A O 1
ATOM 754 N N . SER A 1 93 ? 6.022 11.129 -10.457 1.00 88.38 93 SER A N 1
ATOM 755 C CA . SER A 1 93 ? 4.558 11.182 -10.476 1.00 88.38 93 SER A CA 1
ATOM 756 C C . SER A 1 93 ? 3.970 10.573 -9.203 1.00 88.38 93 SER A C 1
ATOM 758 O O . SER A 1 93 ? 3.168 11.216 -8.529 1.00 88.38 93 SER A O 1
ATOM 760 N N . PHE A 1 94 ? 4.441 9.390 -8.803 1.00 87.31 94 PHE A N 1
ATOM 761 C CA . PHE A 1 94 ? 4.012 8.714 -7.582 1.00 87.31 94 PHE A CA 1
ATOM 762 C C . PHE A 1 94 ? 4.244 9.576 -6.342 1.00 87.31 94 PHE A C 1
ATOM 764 O O . PHE A 1 94 ? 3.299 9.849 -5.605 1.00 87.31 94 PHE A O 1
ATOM 771 N N . LEU A 1 95 ? 5.465 10.086 -6.151 1.00 88.12 95 LEU A N 1
ATOM 772 C CA . LEU A 1 95 ? 5.789 10.948 -5.015 1.00 88.12 95 LEU A CA 1
ATOM 773 C C . LEU A 1 95 ? 4.932 12.220 -5.007 1.00 88.12 95 LEU A C 1
ATOM 775 O O . LEU A 1 95 ? 4.527 12.682 -3.939 1.00 88.12 95 LEU A O 1
ATOM 779 N N . THR A 1 96 ? 4.637 12.797 -6.173 1.00 88.50 96 THR A N 1
ATOM 780 C CA . THR A 1 96 ? 3.732 13.954 -6.295 1.00 88.50 96 THR A CA 1
ATOM 781 C C . THR A 1 96 ? 2.311 13.598 -5.858 1.00 88.50 96 THR A C 1
ATOM 783 O O . THR A 1 96 ? 1.750 14.295 -5.016 1.00 88.50 96 THR A O 1
ATOM 786 N N . ASN A 1 97 ? 1.772 12.479 -6.342 1.00 86.75 97 ASN A N 1
ATOM 787 C CA . ASN A 1 97 ? 0.389 12.063 -6.096 1.00 86.75 97 ASN A CA 1
ATOM 788 C C . ASN A 1 97 ? 0.118 11.646 -4.646 1.00 86.75 97 ASN A C 1
ATOM 790 O O . ASN A 1 97 ? -0.961 11.909 -4.116 1.00 86.75 97 ASN A O 1
ATOM 794 N N . ILE A 1 98 ? 1.074 10.995 -3.979 1.00 85.94 98 ILE A N 1
ATOM 795 C CA . ILE A 1 98 ? 0.861 10.548 -2.595 1.00 85.94 98 ILE A CA 1
ATOM 796 C C . ILE A 1 98 ? 0.878 11.710 -1.590 1.00 85.94 98 ILE A C 1
ATOM 798 O O . ILE A 1 98 ? 0.304 11.567 -0.510 1.00 85.94 98 ILE A O 1
ATOM 802 N N . GLY A 1 99 ? 1.478 12.851 -1.947 1.00 86.50 99 GLY A N 1
ATOM 803 C CA . GLY A 1 99 ? 1.618 14.025 -1.083 1.00 86.50 99 GLY A CA 1
ATOM 804 C C . GLY A 1 99 ? 2.774 13.927 -0.079 1.00 86.50 99 GLY A C 1
ATOM 805 O O . GLY A 1 99 ? 3.341 12.862 0.157 1.00 86.50 99 GLY A O 1
ATOM 806 N N . THR A 1 100 ? 3.147 15.058 0.519 1.00 85.25 100 THR A N 1
ATOM 807 C CA . THR A 1 100 ? 4.334 15.195 1.388 1.00 85.25 100 THR A CA 1
ATOM 808 C C . THR A 1 100 ? 4.262 14.370 2.670 1.00 85.25 100 THR A C 1
ATOM 810 O O . THR A 1 100 ? 5.267 13.801 3.084 1.00 85.25 100 THR A O 1
ATOM 813 N N . GLU A 1 101 ? 3.080 14.248 3.270 1.00 84.19 101 GLU A N 1
ATOM 814 C CA . GLU A 1 101 ? 2.897 13.499 4.518 1.00 84.19 101 GLU A CA 1
ATOM 815 C C . GLU A 1 101 ? 3.136 12.000 4.341 1.00 84.19 101 GLU A C 1
ATOM 817 O O . GLU A 1 101 ? 3.775 11.366 5.177 1.00 84.19 101 GLU A O 1
ATOM 822 N N . ARG A 1 102 ? 2.690 11.430 3.216 1.00 85.69 102 ARG A N 1
ATOM 823 C CA . ARG A 1 102 ? 2.812 9.988 2.958 1.00 85.69 102 ARG A CA 1
ATOM 824 C C . ARG A 1 102 ? 4.236 9.576 2.596 1.00 85.69 102 ARG A C 1
ATOM 826 O O . ARG A 1 102 ? 4.644 8.461 2.909 1.00 85.69 102 ARG A O 1
ATOM 833 N N . ARG A 1 103 ? 5.015 10.492 2.006 1.00 85.44 103 ARG A N 1
ATOM 834 C CA . ARG A 1 103 ? 6.432 10.266 1.667 1.00 85.44 103 ARG A CA 1
ATOM 835 C C . ARG A 1 103 ? 7.275 9.884 2.880 1.00 85.44 103 ARG A C 1
ATOM 837 O O . ARG A 1 103 ? 8.203 9.105 2.727 1.00 85.44 103 ARG A O 1
ATOM 844 N N . LYS A 1 104 ? 6.934 10.387 4.072 1.00 88.12 104 LYS A N 1
ATOM 845 C CA . LYS A 1 104 ? 7.672 10.126 5.322 1.00 88.12 104 LYS A CA 1
ATOM 846 C C . LYS A 1 104 ? 7.688 8.645 5.720 1.00 88.12 104 LYS A C 1
ATOM 848 O O . LYS A 1 104 ? 8.499 8.249 6.548 1.00 88.12 104 LYS A O 1
ATOM 853 N N . PHE A 1 105 ? 6.775 7.847 5.170 1.00 85.50 105 PHE A N 1
ATOM 854 C CA . PHE A 1 105 ? 6.631 6.433 5.502 1.00 85.50 105 PHE A CA 1
ATOM 855 C C . PHE A 1 105 ? 7.237 5.499 4.453 1.00 85.50 105 PHE A C 1
ATOM 857 O O . PHE A 1 105 ? 7.288 4.302 4.709 1.00 85.50 105 PHE A O 1
ATOM 864 N N . ILE A 1 106 ? 7.688 6.023 3.309 1.00 84.38 106 ILE A N 1
ATOM 865 C CA . ILE A 1 106 ? 8.373 5.230 2.282 1.00 84.38 106 ILE A CA 1
ATOM 866 C C . ILE A 1 106 ? 9.775 4.877 2.781 1.00 84.38 106 ILE A C 1
ATOM 868 O O . ILE A 1 106 ? 10.470 5.735 3.330 1.00 84.38 106 ILE A O 1
ATOM 872 N N . ARG A 1 107 ? 10.164 3.616 2.585 1.00 71.50 107 ARG A N 1
ATOM 873 C CA . ARG A 1 107 ? 11.524 3.116 2.802 1.00 71.50 107 ARG A CA 1
ATOM 874 C C . ARG A 1 107 ? 12.324 3.066 1.510 1.00 71.50 107 ARG A C 1
ATOM 876 O O . ARG A 1 107 ? 11.713 2.779 0.457 1.00 71.50 107 ARG A O 1
#

Organism: NCBI:txid1043002

Sequence (107 aa):
CPLMELPVELRLKIYRLVLKATGFRLRVGRGTFLAYEEKVPVWASTSQNIFTMPRISKMLALLSVSKQIHSEAMPEFYRENHFEFLDMSCLKSFLTNIGTERRKFIR